Protein AF-A0AA42EE69-F1 (afdb_monomer_lite)

Foldseek 3Di:
DEDPVQLVVQVVWFWFAFPLGWIKGWDAFDPDPQQGTKMWTADPVRHTPDIAGHGPQQARDDPDHDRRRGHGTNVPGDDPDDPVVLVVFDWDADPVRDTDGDPDDDDPPDDDPDNDDDADDDPPDPDDDDDD

pLDDT: mean 83.66, std 16.16, range [31.45, 98.38]

Sequence (132 aa):
MINESNKEAILNGACGISRDGYKCRYIGKSGNSEFPYQFVYYKPNEVIRGIANLSEQFRYLKHSKDELDVIGLWENHVEPFNLENALQGSPVLLRNGNKAYVKFLMPKEYKGSSSIAGCVIDFDKKGHYAPF

InterPro domains:
  IPR059526 Haemophilus phage HP1 protein YO09 [PF26890] (79-111)

Structure (mmCIF, N/CA/C/O backbone):
data_AF-A0AA42EE69-F1
#
_entry.id   AF-A0AA42EE69-F1
#
loop_
_atom_site.group_PDB
_atom_site.id
_atom_site.type_symbol
_atom_site.label_atom_id
_atom_site.label_alt_id
_atom_site.label_comp_id
_atom_site.label_asym_id
_atom_site.label_entity_id
_atom_site.label_seq_id
_atom_site.pdbx_PDB_ins_code
_atom_site.Cartn_x
_atom_site.Cartn_y
_atom_site.Cartn_z
_atom_site.occupancy
_atom_site.B_iso_or_equiv
_atom_site.auth_seq_id
_atom_site.auth_comp_id
_atom_site.auth_asym_id
_atom_site.auth_atom_id
_atom_site.pdbx_PDB_model_num
ATOM 1 N N . MET A 1 1 ? -2.484 8.594 -6.436 1.00 70.50 1 MET A N 1
ATOM 2 C CA . MET A 1 1 ? -1.428 8.234 -7.406 1.00 70.50 1 MET A CA 1
ATOM 3 C C . MET A 1 1 ? -0.126 8.452 -6.667 1.00 70.50 1 MET A C 1
ATOM 5 O O . MET A 1 1 ? -0.054 9.455 -5.968 1.00 70.50 1 MET A O 1
ATOM 9 N N . ILE A 1 2 ? 0.816 7.511 -6.714 1.00 91.81 2 ILE A N 1
ATOM 10 C CA . ILE A 1 2 ? 2.122 7.695 -6.070 1.00 91.81 2 ILE A CA 1
ATOM 11 C C . ILE A 1 2 ? 2.865 8.862 -6.745 1.00 91.81 2 ILE A C 1
ATOM 13 O O . ILE A 1 2 ? 2.714 9.054 -7.951 1.00 91.81 2 ILE A O 1
ATOM 17 N N . ASN A 1 3 ? 3.593 9.674 -5.977 1.00 93.31 3 ASN A N 1
ATOM 18 C CA . ASN A 1 3 ? 4.380 10.786 -6.522 1.00 93.31 3 ASN A CA 1
ATOM 19 C C . ASN A 1 3 ? 5.765 10.301 -7.010 1.00 93.31 3 ASN A C 1
ATOM 21 O O . ASN A 1 3 ? 6.192 9.196 -6.674 1.00 93.31 3 ASN A O 1
ATOM 25 N N . GLU A 1 4 ? 6.470 11.120 -7.797 1.00 95.88 4 GLU A N 1
ATOM 26 C CA . GLU A 1 4 ? 7.774 10.744 -8.373 1.00 95.88 4 GLU A CA 1
ATOM 27 C C . GLU A 1 4 ? 8.859 10.508 -7.313 1.00 95.88 4 GLU A C 1
ATOM 29 O O . GLU A 1 4 ? 9.598 9.535 -7.419 1.00 95.88 4 GLU A O 1
ATOM 34 N N . SER A 1 5 ? 8.904 11.322 -6.253 1.00 95.50 5 SER A N 1
ATOM 35 C CA . SER A 1 5 ? 9.886 11.173 -5.166 1.00 95.50 5 SER A CA 1
ATOM 36 C C . SER A 1 5 ? 9.762 9.818 -4.457 1.00 95.50 5 SER A C 1
ATOM 38 O O . SER A 1 5 ? 10.758 9.134 -4.224 1.00 95.50 5 SER A O 1
ATOM 40 N N . ASN A 1 6 ? 8.533 9.367 -4.197 1.00 96.25 6 ASN A N 1
ATOM 41 C CA . ASN A 1 6 ? 8.274 8.054 -3.617 1.00 96.25 6 ASN A CA 1
ATOM 42 C C . ASN A 1 6 ? 8.684 6.930 -4.577 1.00 96.25 6 ASN A C 1
ATOM 44 O O . ASN A 1 6 ? 9.223 5.917 -4.133 1.00 96.25 6 ASN A O 1
ATOM 48 N N . LYS A 1 7 ? 8.437 7.083 -5.888 1.00 97.31 7 LYS A N 1
ATOM 49 C CA . LYS A 1 7 ? 8.879 6.088 -6.877 1.00 97.31 7 LYS A CA 1
ATOM 50 C C . LYS A 1 7 ? 10.400 5.986 -6.917 1.00 97.31 7 LYS A C 1
ATOM 52 O O . LYS A 1 7 ? 10.915 4.874 -6.901 1.00 97.31 7 LYS A O 1
ATOM 57 N N . GLU A 1 8 ? 11.106 7.113 -6.920 1.00 97.88 8 GLU A N 1
ATOM 58 C CA . GLU A 1 8 ? 12.570 7.149 -6.893 1.00 97.88 8 GLU A CA 1
ATOM 59 C C . GLU A 1 8 ? 13.125 6.450 -5.645 1.00 97.88 8 GLU A C 1
ATOM 61 O O . GLU A 1 8 ? 13.973 5.566 -5.759 1.00 97.88 8 GLU A O 1
ATOM 66 N N . ALA A 1 9 ? 12.584 6.753 -4.462 1.00 98.00 9 ALA A N 1
ATOM 67 C CA . ALA A 1 9 ? 12.975 6.081 -3.226 1.00 98.00 9 ALA A CA 1
ATOM 68 C C . ALA A 1 9 ? 12.768 4.555 -3.296 1.00 98.00 9 ALA A C 1
ATOM 70 O O . ALA A 1 9 ? 13.636 3.787 -2.877 1.00 98.00 9 ALA A O 1
ATOM 71 N N . ILE A 1 10 ? 11.646 4.098 -3.863 1.00 98.12 10 ILE A N 1
ATOM 72 C CA . ILE A 1 10 ? 11.342 2.668 -4.030 1.00 98.12 10 ILE A CA 1
ATOM 73 C C . ILE A 1 10 ? 12.302 1.998 -5.017 1.00 98.12 10 ILE A C 1
ATOM 75 O O . ILE A 1 10 ? 12.797 0.905 -4.735 1.00 98.12 10 ILE A O 1
ATOM 79 N N . LEU A 1 11 ? 12.602 2.644 -6.147 1.00 97.81 11 LEU A N 1
ATOM 80 C CA . LEU A 1 11 ? 13.586 2.139 -7.110 1.00 97.81 11 LEU A CA 1
ATOM 81 C C . LEU A 1 11 ? 14.996 2.066 -6.500 1.00 97.81 11 LEU A C 1
ATOM 83 O O . LEU A 1 11 ? 15.761 1.173 -6.855 1.00 97.81 11 LEU A O 1
ATOM 87 N N . ASN A 1 12 ? 15.293 2.931 -5.527 1.00 97.75 12 ASN A N 1
ATOM 88 C CA . ASN A 1 12 ? 16.523 2.926 -4.732 1.00 97.75 12 ASN A CA 1
ATOM 89 C C . ASN A 1 12 ? 16.471 1.988 -3.506 1.00 97.75 12 ASN A C 1
ATOM 91 O O . ASN A 1 12 ? 17.366 2.010 -2.662 1.00 97.75 12 ASN A O 1
ATOM 95 N N . GLY A 1 13 ? 15.448 1.133 -3.402 1.00 96.38 13 GLY A N 1
ATOM 96 C CA . GLY A 1 13 ? 15.389 0.037 -2.433 1.00 96.38 13 GLY A CA 1
ATOM 97 C C . GLY A 1 13 ? 14.492 0.268 -1.217 1.00 96.38 13 GLY A C 1
ATOM 98 O O . GLY A 1 13 ? 14.397 -0.638 -0.374 1.00 96.38 13 GLY A O 1
ATOM 99 N N . ALA A 1 14 ? 13.810 1.416 -1.119 1.00 97.81 14 ALA A N 1
ATOM 100 C CA . ALA A 1 14 ? 12.762 1.620 -0.121 1.00 97.81 14 ALA A CA 1
ATOM 101 C C . ALA A 1 14 ? 11.588 0.649 -0.345 1.00 97.81 14 ALA A C 1
ATOM 103 O O . ALA A 1 14 ? 11.312 0.202 -1.460 1.00 97.81 14 ALA A O 1
ATOM 104 N N . CYS A 1 15 ? 10.882 0.309 0.734 1.00 97.75 15 CYS A N 1
ATOM 105 C CA . CYS A 1 15 ? 9.666 -0.496 0.631 1.00 97.75 15 CYS A CA 1
ATOM 106 C C . CYS A 1 15 ? 8.483 0.393 0.231 1.00 97.75 15 CYS A C 1
ATOM 108 O O . CYS A 1 15 ? 8.320 1.496 0.753 1.00 97.75 15 CYS A O 1
ATOM 110 N N . GLY A 1 16 ? 7.642 -0.109 -0.668 1.00 96.88 16 GLY A N 1
ATOM 111 C CA . GLY A 1 16 ? 6.358 0.484 -1.021 1.00 96.88 16 GLY A CA 1
ATOM 112 C C . GLY A 1 16 ? 5.199 -0.166 -0.267 1.00 96.88 16 GLY A C 1
ATOM 113 O O . GLY A 1 16 ? 5.355 -1.213 0.366 1.00 96.88 16 GLY A O 1
ATOM 114 N N . ILE A 1 17 ? 4.026 0.452 -0.376 1.00 95.50 17 ILE A N 1
ATOM 115 C CA . ILE A 1 17 ? 2.750 -0.118 0.059 1.00 95.50 17 ILE A CA 1
ATOM 116 C C . ILE A 1 17 ? 1.790 -0.235 -1.126 1.00 95.50 17 ILE A C 1
ATOM 118 O O . ILE A 1 17 ? 1.622 0.711 -1.907 1.00 95.50 17 ILE A O 1
ATOM 122 N N . SER A 1 18 ? 1.163 -1.402 -1.259 1.00 94.56 18 SER A N 1
ATOM 123 C CA . SER A 1 18 ? 0.118 -1.641 -2.248 1.00 94.56 18 SER A CA 1
ATOM 124 C C . SER A 1 18 ? -1.204 -0.988 -1.840 1.00 94.56 18 SER A C 1
ATOM 126 O O . SER A 1 18 ? -1.410 -0.605 -0.687 1.00 94.56 18 SER A O 1
ATOM 128 N N . ARG A 1 19 ? -2.141 -0.873 -2.781 1.00 91.38 19 ARG A N 1
ATOM 129 C CA . ARG A 1 19 ? -3.484 -0.343 -2.517 1.00 91.38 19 ARG A CA 1
ATOM 130 C C . ARG A 1 19 ? -4.237 -1.127 -1.444 1.00 91.38 19 ARG A C 1
ATOM 132 O O . ARG A 1 19 ? -5.001 -0.522 -0.699 1.00 91.38 19 ARG A O 1
ATOM 139 N N . ASP A 1 20 ? -4.007 -2.432 -1.378 1.00 88.19 20 ASP A N 1
ATOM 140 C CA . ASP A 1 20 ? -4.603 -3.335 -0.388 1.00 88.19 20 ASP A CA 1
ATOM 141 C C . ASP A 1 20 ? -3.782 -3.442 0.913 1.00 88.19 20 ASP A C 1
ATOM 143 O O . ASP A 1 20 ? -4.036 -4.282 1.769 1.00 88.19 20 ASP A O 1
ATOM 147 N N . GLY A 1 21 ? -2.778 -2.574 1.081 1.00 89.31 21 GLY A N 1
ATOM 148 C CA . GLY A 1 21 ? -2.010 -2.466 2.319 1.00 89.31 21 GLY A CA 1
ATOM 149 C C . GLY A 1 21 ? -0.866 -3.471 2.455 1.00 89.31 21 GLY A C 1
ATOM 150 O O . GLY A 1 21 ? -0.287 -3.580 3.533 1.00 89.31 21 GLY A O 1
ATOM 151 N N . TYR A 1 22 ? -0.497 -4.192 1.393 1.00 92.31 22 TYR A N 1
ATOM 152 C CA . TYR A 1 22 ? 0.655 -5.091 1.443 1.00 92.31 22 TYR A CA 1
ATOM 153 C C . TYR A 1 22 ? 1.964 -4.329 1.274 1.00 92.31 22 TYR A C 1
ATOM 155 O O . TYR A 1 22 ? 2.108 -3.497 0.376 1.00 92.31 22 TYR A O 1
ATOM 163 N N . LYS A 1 23 ? 2.960 -4.679 2.088 1.00 95.81 23 LYS A N 1
ATOM 164 C CA . LYS A 1 23 ? 4.346 -4.261 1.874 1.00 95.81 23 LYS A CA 1
ATOM 165 C C . LYS A 1 23 ? 4.854 -4.855 0.566 1.00 95.81 23 LYS A C 1
ATOM 167 O O . LYS A 1 23 ? 4.634 -6.038 0.292 1.00 95.81 23 LYS A O 1
ATOM 172 N N . CYS A 1 24 ? 5.573 -4.066 -0.221 1.00 97.38 24 CYS A N 1
ATOM 173 C CA . CYS A 1 24 ? 6.203 -4.532 -1.450 1.00 97.38 24 CYS A CA 1
ATOM 174 C C . CYS A 1 24 ? 7.595 -3.931 -1.653 1.00 97.38 24 CYS A C 1
ATOM 176 O O . CYS A 1 24 ? 7.910 -2.865 -1.123 1.00 97.38 24 CYS A O 1
ATOM 178 N N . ARG A 1 25 ? 8.432 -4.595 -2.450 1.00 98.00 25 ARG A N 1
ATOM 179 C CA . ARG A 1 25 ? 9.778 -4.120 -2.786 1.00 98.00 25 ARG A CA 1
ATOM 180 C C . ARG A 1 25 ? 10.063 -4.284 -4.269 1.00 98.00 25 ARG A C 1
ATOM 182 O O . ARG A 1 25 ? 9.750 -5.326 -4.839 1.00 98.00 25 ARG A O 1
ATOM 189 N N . TYR A 1 26 ? 10.672 -3.266 -4.864 1.00 98.38 26 TYR A N 1
ATOM 190 C CA . TYR A 1 26 ? 11.221 -3.355 -6.210 1.00 98.38 26 TYR A CA 1
ATOM 191 C C . TYR A 1 26 ? 12.426 -4.303 -6.217 1.00 98.38 26 TYR A C 1
ATOM 193 O O . TYR A 1 26 ? 13.311 -4.178 -5.370 1.00 98.38 26 TYR A O 1
ATOM 201 N N . ILE A 1 27 ? 12.450 -5.254 -7.153 1.00 97.81 27 ILE A N 1
ATOM 202 C CA . ILE A 1 27 ? 13.512 -6.273 -7.244 1.00 97.81 27 ILE A CA 1
ATOM 203 C C . ILE A 1 27 ? 14.263 -6.265 -8.578 1.00 97.81 27 ILE A C 1
ATOM 205 O O . ILE A 1 27 ? 15.192 -7.046 -8.758 1.00 97.81 27 ILE A O 1
ATOM 209 N N . GLY A 1 28 ? 13.905 -5.369 -9.499 1.00 97.81 28 GLY A N 1
ATOM 210 C CA . GLY A 1 28 ? 14.604 -5.210 -10.770 1.00 97.81 28 GLY A CA 1
ATOM 211 C C . GLY A 1 28 ? 13.668 -5.004 -11.951 1.00 97.81 28 GLY A C 1
ATOM 212 O O . GLY A 1 28 ? 12.442 -5.006 -11.821 1.00 97.81 28 GLY A O 1
ATOM 213 N N . LYS A 1 29 ? 14.262 -4.816 -13.131 1.00 96.75 29 LYS A N 1
ATOM 214 C CA . LYS A 1 29 ? 13.492 -4.695 -14.365 1.00 96.75 29 LYS A CA 1
ATOM 215 C C . LYS A 1 29 ? 13.002 -6.062 -14.833 1.00 96.75 29 LYS A C 1
ATOM 217 O O . LYS A 1 29 ? 13.734 -7.046 -14.770 1.00 96.75 29 LYS A O 1
ATOM 222 N N . SER A 1 30 ? 11.780 -6.103 -15.339 1.00 92.12 30 SER A N 1
ATOM 223 C CA . SER A 1 30 ? 11.263 -7.234 -16.096 1.00 92.12 30 SER A CA 1
ATOM 224 C C . SER A 1 30 ? 11.683 -7.107 -17.571 1.00 92.12 30 SER A C 1
ATOM 226 O O . SER A 1 30 ? 12.053 -6.029 -18.040 1.00 92.12 30 SER A O 1
ATOM 228 N N . GLY A 1 31 ? 11.601 -8.203 -18.329 1.00 90.25 31 GLY A N 1
ATOM 229 C CA . GLY A 1 31 ? 11.737 -8.168 -19.792 1.00 90.25 31 GLY A CA 1
ATOM 230 C C . GLY A 1 31 ? 10.487 -7.656 -20.524 1.00 90.25 31 GLY A C 1
ATOM 231 O O . GLY A 1 31 ? 10.463 -7.650 -21.751 1.00 90.25 31 GLY A O 1
ATOM 232 N N . ASN A 1 32 ? 9.433 -7.268 -19.799 1.00 92.19 32 ASN A N 1
ATOM 233 C CA . ASN A 1 32 ? 8.179 -6.780 -20.364 1.00 92.19 32 ASN A CA 1
ATOM 234 C C . ASN A 1 32 ? 8.238 -5.252 -20.502 1.00 92.19 32 ASN A C 1
ATOM 236 O O . ASN A 1 32 ? 8.297 -4.541 -19.504 1.00 92.19 32 ASN A O 1
ATOM 240 N N . SER A 1 33 ? 8.180 -4.745 -21.733 1.00 91.75 33 SER A N 1
ATOM 241 C CA . SER A 1 33 ? 8.246 -3.305 -22.015 1.00 91.75 33 SER A CA 1
ATOM 242 C C . SER A 1 33 ? 7.067 -2.507 -21.452 1.00 91.75 33 SER A C 1
ATOM 244 O O . SER A 1 33 ? 7.223 -1.333 -21.137 1.00 91.75 33 SER A O 1
ATOM 246 N N . GLU A 1 34 ? 5.893 -3.119 -21.307 1.00 94.00 34 GLU A N 1
ATOM 247 C CA . GLU A 1 34 ? 4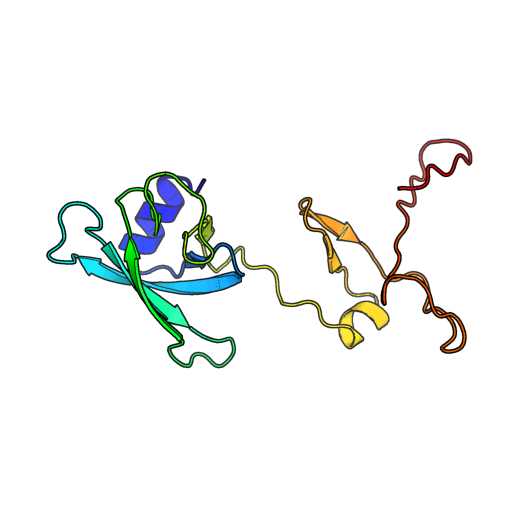.704 -2.447 -20.779 1.00 94.00 34 GLU A CA 1
ATOM 248 C C . GLU A 1 34 ? 4.666 -2.412 -19.249 1.00 94.00 34 GLU A C 1
ATOM 250 O O . GLU A 1 34 ? 4.135 -1.471 -18.655 1.00 94.00 34 GLU A O 1
ATOM 255 N N . PHE A 1 35 ? 5.238 -3.437 -18.620 1.00 96.69 35 PHE A N 1
ATOM 256 C CA . PHE A 1 35 ? 5.311 -3.597 -17.172 1.00 96.69 35 PHE A CA 1
ATOM 257 C C . PHE A 1 35 ? 6.769 -3.821 -16.754 1.00 96.69 35 PHE A C 1
ATOM 259 O O . PHE A 1 35 ? 7.135 -4.921 -16.324 1.00 96.69 35 PHE A O 1
ATOM 266 N N . PRO A 1 36 ? 7.637 -2.808 -16.924 1.00 97.44 36 PRO A N 1
ATOM 267 C CA . PRO A 1 36 ? 9.079 -2.987 -16.862 1.00 97.44 36 PRO A CA 1
ATOM 268 C C . PRO A 1 36 ? 9.616 -3.191 -15.451 1.00 97.44 36 PRO A C 1
ATOM 270 O O . PRO A 1 36 ? 10.792 -3.506 -15.328 1.00 97.44 36 PRO A O 1
ATOM 273 N N . TYR A 1 37 ? 8.827 -3.023 -14.388 1.00 97.94 37 TYR A N 1
ATOM 274 C CA . TYR A 1 37 ? 9.326 -3.123 -13.016 1.00 97.94 37 TYR A CA 1
ATOM 275 C C . TYR A 1 37 ? 8.750 -4.323 -12.285 1.00 97.94 37 TYR A C 1
ATOM 277 O O . TYR A 1 37 ? 7.539 -4.454 -12.158 1.00 97.94 37 TYR A O 1
ATOM 285 N N . GLN A 1 38 ? 9.616 -5.179 -11.757 1.00 98.12 38 GLN A N 1
ATOM 286 C CA . GLN A 1 38 ? 9.209 -6.336 -10.979 1.00 98.12 38 GLN A CA 1
ATOM 287 C C . GLN A 1 38 ? 9.204 -6.010 -9.484 1.00 98.12 38 GLN A C 1
ATOM 289 O O . GLN A 1 38 ? 10.150 -5.424 -8.948 1.00 98.12 38 GLN A O 1
ATOM 294 N N . PHE A 1 39 ? 8.132 -6.418 -8.812 1.00 98.31 39 PHE A N 1
ATOM 295 C CA . PHE A 1 39 ? 7.904 -6.215 -7.390 1.00 98.31 39 PHE A CA 1
ATOM 296 C C . PHE A 1 39 ? 7.596 -7.531 -6.693 1.00 98.31 39 PHE A C 1
ATOM 298 O O . PHE A 1 39 ? 6.818 -8.337 -7.200 1.00 98.31 39 PHE A O 1
ATOM 305 N N . VAL A 1 40 ? 8.150 -7.713 -5.498 1.00 98.12 40 VAL A N 1
ATOM 306 C CA . VAL A 1 40 ? 7.742 -8.761 -4.556 1.00 98.12 40 VAL A CA 1
ATOM 307 C C . VAL A 1 40 ? 6.817 -8.162 -3.500 1.00 98.12 40 VAL A C 1
ATOM 309 O O . VAL A 1 40 ? 7.058 -7.052 -3.026 1.00 98.12 40 VAL A O 1
ATOM 312 N N . TYR A 1 41 ? 5.766 -8.889 -3.134 1.00 97.75 41 TYR A N 1
ATOM 313 C CA . TYR A 1 41 ? 4.782 -8.499 -2.123 1.00 97.75 41 TYR A CA 1
ATOM 314 C C . TYR A 1 41 ? 4.876 -9.435 -0.928 1.00 97.75 41 TYR A C 1
ATOM 316 O O . TYR A 1 41 ? 5.092 -10.636 -1.100 1.00 97.75 41 TYR A O 1
ATOM 324 N N . TYR A 1 42 ? 4.659 -8.903 0.269 1.00 95.88 42 TYR A N 1
ATOM 325 C CA . TYR A 1 42 ? 4.789 -9.630 1.527 1.00 95.88 42 TYR A CA 1
ATOM 326 C C . TYR A 1 42 ? 3.461 -9.677 2.285 1.00 95.88 42 TYR A C 1
ATOM 328 O O . TYR A 1 42 ? 2.663 -8.740 2.250 1.00 95.88 42 TYR A O 1
ATOM 336 N N . LYS A 1 43 ? 3.235 -10.782 2.994 1.00 89.38 43 LYS A N 1
ATOM 337 C CA . LYS A 1 43 ? 2.228 -10.899 4.054 1.00 89.38 43 LYS A CA 1
ATOM 338 C C . LYS A 1 43 ? 2.735 -10.205 5.333 1.00 89.38 43 LYS A C 1
ATOM 340 O O . LYS A 1 43 ? 3.938 -9.969 5.441 1.00 89.38 43 LYS A O 1
ATOM 345 N N . PRO A 1 44 ? 1.867 -9.939 6.331 1.00 83.88 44 PRO A N 1
ATOM 346 C CA . PRO A 1 44 ? 2.276 -9.294 7.586 1.00 83.88 44 PRO A CA 1
ATOM 347 C C . PRO A 1 44 ? 3.413 -9.997 8.344 1.00 83.88 44 PRO A C 1
ATOM 349 O O . PRO A 1 44 ? 4.158 -9.357 9.069 1.00 83.88 44 PRO A O 1
ATOM 352 N N . ASN A 1 45 ? 3.584 -11.308 8.159 1.00 86.38 45 ASN A N 1
ATOM 353 C CA . ASN A 1 45 ? 4.674 -12.089 8.751 1.00 86.38 45 ASN A CA 1
ATOM 354 C C . ASN A 1 45 ? 5.948 -12.130 7.881 1.00 86.38 45 ASN A C 1
ATOM 356 O O . ASN A 1 45 ? 6.730 -13.069 7.999 1.00 86.38 45 ASN A O 1
ATOM 360 N N . GLU A 1 46 ? 6.121 -11.167 6.968 1.00 87.31 46 GLU A N 1
ATOM 361 C CA . GLU A 1 46 ? 7.244 -11.047 6.019 1.00 87.31 46 GLU A CA 1
ATOM 362 C C . GLU A 1 46 ? 7.405 -12.245 5.054 1.00 87.31 46 GLU A C 1
ATOM 364 O O . GLU A 1 46 ? 8.385 -12.340 4.315 1.00 87.31 46 GLU A O 1
ATOM 369 N N . VAL A 1 47 ? 6.421 -13.149 4.985 1.00 92.94 47 VAL A N 1
ATOM 370 C CA . VAL A 1 47 ? 6.392 -14.226 3.983 1.00 92.94 47 VAL A CA 1
ATOM 371 C C . VAL A 1 47 ? 5.984 -13.657 2.628 1.00 92.94 47 VAL A C 1
ATOM 373 O O . VAL A 1 47 ? 5.040 -12.872 2.533 1.00 92.94 47 VAL A O 1
ATOM 376 N N . ILE A 1 48 ? 6.651 -14.093 1.559 1.00 96.19 48 ILE A N 1
ATOM 377 C CA . ILE A 1 48 ? 6.323 -13.684 0.189 1.00 96.19 48 ILE A CA 1
ATOM 378 C C . ILE A 1 48 ? 4.880 -14.097 -0.149 1.00 96.19 48 ILE A C 1
ATOM 380 O O . ILE A 1 48 ? 4.517 -15.272 -0.106 1.00 96.19 48 ILE A O 1
ATOM 384 N N . ARG A 1 49 ? 4.053 -13.107 -0.497 1.00 94.19 49 ARG A N 1
ATOM 385 C CA . ARG A 1 49 ? 2.701 -13.274 -1.050 1.00 94.19 49 ARG A CA 1
ATOM 386 C C . ARG A 1 49 ? 2.763 -13.635 -2.531 1.00 94.19 49 ARG A C 1
ATOM 388 O O . ARG A 1 49 ? 2.005 -14.489 -2.974 1.00 94.19 49 ARG A O 1
ATOM 395 N N . GLY A 1 50 ? 3.636 -12.971 -3.284 1.00 96.19 50 GLY A N 1
ATOM 396 C CA . GLY A 1 50 ? 3.760 -13.151 -4.727 1.00 96.19 50 GLY A CA 1
ATOM 397 C C . GLY A 1 50 ? 4.660 -12.104 -5.374 1.00 96.19 50 GLY A C 1
ATOM 398 O O . GLY A 1 50 ? 5.204 -11.231 -4.695 1.00 96.19 50 GLY A O 1
ATOM 399 N N . ILE A 1 51 ? 4.802 -12.205 -6.694 1.00 96.69 51 ILE A N 1
ATOM 400 C CA . ILE A 1 51 ? 5.599 -11.302 -7.529 1.00 96.69 51 ILE A CA 1
ATOM 401 C C . ILE A 1 51 ? 4.700 -10.768 -8.646 1.00 96.69 51 ILE A C 1
ATOM 403 O O . ILE A 1 51 ? 3.919 -11.530 -9.213 1.00 96.69 51 ILE A O 1
ATOM 407 N N . ALA A 1 52 ? 4.815 -9.482 -8.971 1.00 96.81 52 ALA A N 1
ATOM 408 C CA . ALA A 1 52 ? 4.092 -8.867 -10.079 1.00 96.8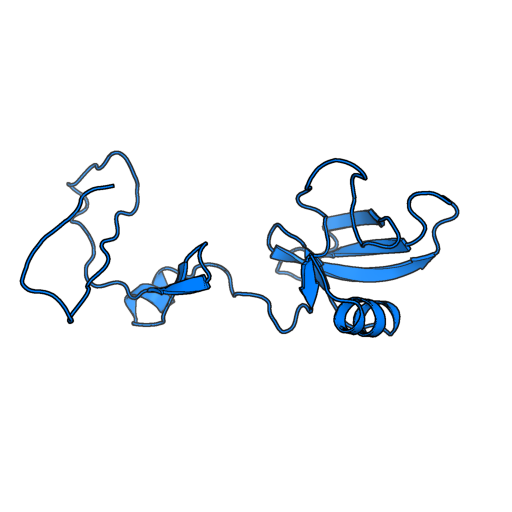1 52 ALA A CA 1
ATOM 409 C C . ALA A 1 52 ? 4.979 -7.900 -10.865 1.00 96.81 52 ALA A C 1
ATOM 411 O O . ALA A 1 52 ? 5.899 -7.292 -10.319 1.00 96.81 52 ALA A O 1
ATOM 412 N N . ASN A 1 53 ? 4.675 -7.754 -12.152 1.00 97.88 53 ASN A N 1
ATOM 413 C CA . ASN A 1 53 ? 5.276 -6.743 -13.009 1.00 97.88 53 ASN A CA 1
ATOM 414 C C . ASN A 1 53 ? 4.341 -5.530 -13.060 1.00 97.88 53 ASN A C 1
ATOM 416 O O . ASN A 1 53 ? 3.144 -5.688 -13.289 1.00 97.88 53 ASN A O 1
ATOM 420 N N . LEU A 1 54 ? 4.884 -4.334 -12.863 1.00 97.25 54 LEU A N 1
ATOM 421 C CA . LE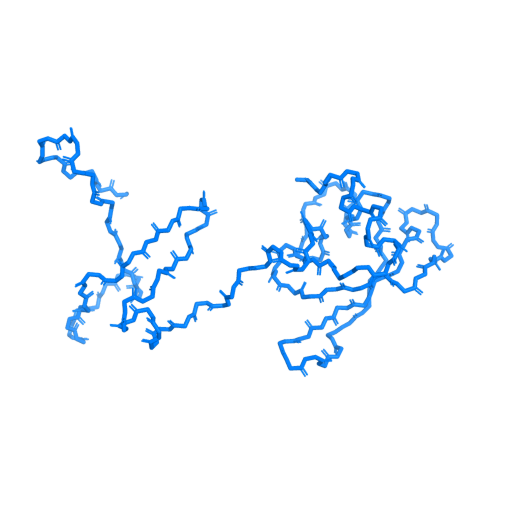U A 1 54 ? 4.154 -3.074 -12.838 1.00 97.25 54 LEU A CA 1
ATOM 422 C C . LEU A 1 54 ? 4.655 -2.127 -13.925 1.00 97.25 54 LEU A C 1
ATOM 424 O O . LEU A 1 54 ? 5.819 -2.176 -14.333 1.00 97.25 54 LEU A O 1
ATOM 428 N N . SER A 1 55 ? 3.767 -1.237 -14.362 1.00 96.62 55 SER A N 1
ATOM 429 C CA . SER A 1 55 ? 4.098 -0.159 -15.290 1.00 96.62 55 SER A CA 1
ATOM 430 C C . SER A 1 55 ? 5.050 0.860 -14.652 1.00 96.62 55 SER A C 1
ATOM 432 O O . SER A 1 55 ? 5.285 0.856 -13.441 1.00 96.62 55 SER A O 1
ATOM 434 N N . GLU A 1 56 ? 5.535 1.820 -15.440 1.00 95.25 56 GLU A N 1
ATOM 435 C CA . GLU A 1 56 ? 6.359 2.930 -14.936 1.00 95.25 56 GLU A CA 1
ATOM 436 C C . GLU A 1 56 ? 5.645 3.835 -13.913 1.00 95.25 56 GLU A C 1
ATOM 438 O O . GLU A 1 56 ? 6.262 4.591 -13.159 1.00 95.25 56 GLU A O 1
ATOM 443 N N . GLN A 1 57 ? 4.318 3.747 -13.869 1.00 95.25 57 GLN A N 1
ATOM 444 C CA . GLN A 1 57 ? 3.451 4.439 -12.917 1.00 95.25 57 GLN A CA 1
ATOM 445 C C . GLN A 1 57 ? 3.101 3.550 -11.711 1.00 95.25 57 GLN A C 1
ATOM 447 O O . GLN A 1 57 ? 2.188 3.882 -10.954 1.00 95.25 57 GLN A O 1
ATOM 452 N N . PHE A 1 58 ? 3.802 2.422 -11.559 1.00 96.56 58 PHE A N 1
ATOM 453 C CA . PHE A 1 58 ? 3.605 1.387 -10.544 1.00 96.56 58 PHE A CA 1
ATOM 454 C C . PHE A 1 58 ? 2.169 0.850 -10.485 1.00 96.56 58 PHE A C 1
ATOM 456 O O . PHE A 1 58 ? 1.604 0.636 -9.408 1.00 96.56 58 PHE A O 1
ATOM 463 N N . ARG A 1 59 ? 1.570 0.633 -11.661 1.00 96.06 59 ARG A N 1
ATOM 464 C CA . ARG A 1 59 ? 0.251 0.009 -11.791 1.00 96.06 59 ARG A CA 1
ATOM 465 C C . ARG A 1 59 ? 0.354 -1.411 -12.303 1.00 96.06 59 ARG A C 1
ATOM 467 O O . ARG A 1 59 ? 1.141 -1.676 -13.212 1.00 96.06 59 ARG A O 1
ATOM 474 N N . TYR A 1 60 ? -0.482 -2.288 -11.760 1.00 95.62 60 TYR A N 1
ATOM 475 C CA . TYR A 1 60 ? -0.596 -3.664 -12.246 1.00 95.62 60 TYR A CA 1
ATOM 476 C C . TYR A 1 60 ? -1.453 -3.749 -13.514 1.00 95.62 60 TYR A C 1
ATOM 478 O O . TYR A 1 60 ? -1.163 -4.527 -14.416 1.00 95.62 60 TYR A O 1
ATOM 486 N N . LEU A 1 61 ? -2.466 -2.883 -13.629 1.00 93.19 61 LEU A N 1
ATOM 487 C CA . LEU A 1 61 ? -3.309 -2.745 -14.817 1.00 93.19 61 LEU A CA 1
ATOM 488 C C . LEU A 1 61 ? -3.205 -1.316 -15.368 1.00 93.19 61 LEU A C 1
ATOM 490 O O . LEU A 1 61 ? -3.247 -0.338 -14.623 1.00 93.19 61 LEU A O 1
ATOM 494 N N . LYS A 1 62 ? -3.095 -1.162 -16.695 1.00 86.25 62 LYS A N 1
ATOM 495 C CA . LYS A 1 62 ? -2.938 0.165 -17.329 1.00 86.25 62 LYS A CA 1
ATOM 496 C C . LYS A 1 62 ? -4.153 1.074 -17.125 1.00 86.25 62 LYS A C 1
ATOM 498 O O . LYS A 1 62 ? -4.004 2.270 -16.871 1.00 86.25 62 LYS A O 1
ATOM 503 N N . HIS A 1 63 ? -5.354 0.512 -17.245 1.00 87.50 63 HIS A N 1
ATOM 504 C CA . HIS A 1 63 ? -6.592 1.287 -17.390 1.00 87.50 63 HIS A CA 1
ATOM 505 C C . HIS A 1 63 ? -7.549 1.176 -16.200 1.00 87.50 63 HIS A C 1
ATOM 507 O O . HIS A 1 63 ? -8.592 1.824 -16.191 1.00 87.50 63 HIS A O 1
ATOM 513 N N . SER A 1 64 ? -7.191 0.412 -15.171 1.00 89.94 64 SER A N 1
ATOM 514 C CA . SER A 1 64 ? -7.988 0.252 -13.957 1.00 89.94 64 SER A CA 1
ATOM 515 C C . SER A 1 64 ? -7.099 0.296 -12.722 1.00 89.94 64 SER A C 1
ATOM 517 O O . SER A 1 64 ? -5.885 0.124 -12.798 1.00 89.94 64 SER A O 1
ATOM 519 N N . LYS A 1 65 ? -7.715 0.588 -11.577 1.00 90.88 65 LYS A N 1
ATOM 520 C CA . LYS A 1 65 ? -7.055 0.445 -10.279 1.00 90.88 65 LYS A CA 1
ATOM 521 C C . LYS A 1 65 ? -7.038 -1.030 -9.907 1.00 90.88 65 LYS A C 1
ATOM 523 O O . LYS A 1 65 ? -8.031 -1.715 -10.146 1.00 90.88 65 LYS A O 1
ATOM 528 N N . ASP A 1 66 ? -5.963 -1.457 -9.269 1.00 94.88 66 ASP A N 1
ATOM 529 C CA . ASP A 1 66 ? -5.791 -2.827 -8.799 1.00 94.88 66 ASP A CA 1
ATOM 530 C C . ASP A 1 66 ? -5.281 -2.857 -7.348 1.00 94.88 66 ASP A C 1
ATOM 532 O O . ASP A 1 66 ? -4.724 -1.866 -6.855 1.00 94.88 66 ASP A O 1
ATOM 536 N N . GLU A 1 67 ? -5.492 -3.978 -6.655 1.00 92.88 67 GLU A N 1
ATOM 537 C CA . GLU A 1 67 ? -5.009 -4.237 -5.290 1.00 92.88 67 GLU A CA 1
ATOM 538 C C . GLU A 1 67 ? -3.471 -4.208 -5.190 1.00 92.88 67 GLU A C 1
ATOM 540 O O . GLU A 1 67 ? -2.913 -3.835 -4.148 1.00 92.88 67 GLU A O 1
ATOM 545 N N . LEU A 1 68 ? -2.788 -4.544 -6.290 1.00 95.00 68 LEU A N 1
ATOM 546 C CA . LEU A 1 68 ? -1.333 -4.588 -6.392 1.00 95.00 68 LEU A CA 1
ATOM 547 C C . LEU A 1 68 ? -0.694 -3.238 -6.737 1.00 95.00 68 LEU A C 1
ATOM 549 O O . LEU A 1 68 ? 0.525 -3.117 -6.615 1.00 95.00 68 LEU A O 1
ATOM 553 N N . ASP A 1 69 ? -1.468 -2.220 -7.129 1.00 96.69 69 ASP A N 1
ATOM 554 C CA . ASP A 1 69 ? -0.922 -0.887 -7.409 1.00 96.69 69 ASP A CA 1
ATOM 555 C C . ASP A 1 69 ? -0.106 -0.378 -6.216 1.00 96.69 69 ASP A C 1
ATOM 557 O O . ASP A 1 69 ? -0.615 -0.359 -5.093 1.00 96.69 69 ASP A O 1
ATOM 561 N N . VAL A 1 70 ? 1.113 0.112 -6.445 1.00 96.56 70 VAL A N 1
ATOM 562 C CA . VAL A 1 70 ? 1.915 0.721 -5.374 1.00 96.56 70 VAL A CA 1
ATOM 563 C C . VAL A 1 70 ? 1.509 2.181 -5.237 1.00 96.56 70 VAL A C 1
ATOM 565 O O . VAL A 1 70 ? 1.624 2.976 -6.173 1.00 96.56 70 VAL A O 1
ATOM 568 N N . ILE A 1 71 ? 0.988 2.541 -4.067 1.00 94.81 71 ILE A N 1
ATOM 569 C CA . ILE A 1 71 ? 0.355 3.845 -3.841 1.00 94.81 71 ILE A CA 1
ATOM 570 C C . ILE A 1 71 ? 1.182 4.784 -2.961 1.00 94.81 71 ILE A C 1
ATOM 572 O O . ILE A 1 71 ? 0.862 5.971 -2.897 1.00 94.81 71 ILE A O 1
ATOM 576 N N . GLY A 1 72 ? 2.251 4.291 -2.333 1.00 94.94 72 GLY A N 1
ATOM 577 C CA . GLY A 1 72 ? 3.130 5.088 -1.483 1.00 94.94 72 GLY A CA 1
ATOM 578 C C . GLY A 1 72 ? 4.299 4.291 -0.913 1.00 94.94 72 GLY A C 1
ATOM 579 O O . GLY A 1 72 ? 4.534 3.148 -1.305 1.00 94.94 72 GLY A O 1
ATOM 580 N N . LEU A 1 73 ? 5.013 4.912 0.025 1.00 96.25 73 LEU A N 1
ATOM 581 C CA . LEU A 1 73 ? 6.070 4.275 0.809 1.00 96.25 73 LEU A CA 1
ATOM 582 C C . LEU A 1 73 ? 5.478 3.473 1.967 1.00 96.25 73 LEU A C 1
ATOM 584 O O . LEU A 1 73 ? 4.484 3.886 2.564 1.00 96.25 73 LEU A O 1
ATOM 588 N N . TRP A 1 74 ? 6.124 2.359 2.310 1.00 94.31 74 TRP A N 1
ATOM 589 C CA . TRP A 1 74 ? 5.734 1.529 3.448 1.00 94.31 74 TRP A CA 1
ATOM 590 C C . TRP A 1 74 ? 5.794 2.296 4.767 1.00 94.31 74 TRP A C 1
ATOM 592 O O . TRP A 1 74 ? 4.961 2.068 5.619 1.00 94.31 74 TRP A O 1
ATOM 602 N N . GLU A 1 75 ? 6.695 3.258 4.954 1.00 88.81 75 GLU A N 1
ATOM 603 C CA . GLU A 1 75 ? 6.723 4.084 6.178 1.00 88.81 75 GLU A CA 1
ATOM 604 C C . GLU A 1 75 ? 5.407 4.840 6.448 1.00 88.81 75 GLU A C 1
ATOM 606 O O . GLU A 1 75 ? 5.099 5.148 7.593 1.00 88.81 75 GLU A O 1
ATOM 611 N N . ASN A 1 76 ? 4.605 5.076 5.403 1.00 81.44 76 ASN A N 1
ATOM 612 C CA . ASN A 1 76 ? 3.293 5.714 5.492 1.00 81.44 76 ASN A CA 1
ATOM 613 C C . ASN A 1 76 ? 2.149 4.694 5.619 1.00 81.44 76 ASN A C 1
ATOM 615 O O . ASN A 1 76 ? 0.981 5.056 5.451 1.00 81.44 76 ASN A O 1
ATOM 619 N N . HIS A 1 77 ? 2.465 3.414 5.842 1.00 80.31 77 HIS A N 1
ATOM 620 C CA . HIS A 1 77 ? 1.455 2.391 6.059 1.00 80.31 77 HIS A CA 1
ATOM 621 C C . HIS A 1 77 ? 0.670 2.663 7.333 1.00 80.31 77 HIS A C 1
ATOM 623 O O . HIS A 1 77 ? 1.154 3.222 8.315 1.00 80.31 77 HIS A O 1
ATOM 629 N N . VAL A 1 78 ? -0.585 2.250 7.281 1.00 72.25 78 VAL A N 1
ATOM 630 C CA . VAL A 1 78 ? -1.489 2.306 8.412 1.00 72.25 78 VAL A CA 1
ATOM 631 C C . VAL A 1 78 ? -1.521 0.903 8.971 1.00 72.25 78 VAL A C 1
ATOM 633 O O . VAL A 1 78 ? -1.808 -0.042 8.235 1.00 72.25 78 VAL A O 1
ATOM 636 N N . GLU A 1 79 ? -1.216 0.774 10.255 1.00 71.88 79 GLU A N 1
ATOM 637 C CA . GLU A 1 79 ? -1.326 -0.509 10.934 1.00 71.88 79 GLU A CA 1
ATOM 638 C C . GLU A 1 79 ? -2.749 -1.072 10.777 1.00 71.88 79 GLU A C 1
ATOM 640 O O . GLU A 1 79 ? -3.726 -0.307 10.813 1.00 71.88 79 GLU A O 1
ATOM 645 N N . PRO A 1 80 ? -2.903 -2.397 10.597 1.00 71.88 80 PRO A N 1
ATOM 646 C CA . PRO A 1 80 ? -4.211 -3.028 10.558 1.00 71.88 80 PRO A CA 1
ATOM 647 C C . PRO A 1 80 ? -5.052 -2.643 11.776 1.00 71.88 80 PRO A C 1
ATOM 649 O O . PRO A 1 80 ? -4.537 -2.441 12.878 1.00 71.88 80 PRO A O 1
ATOM 652 N N . PHE A 1 81 ? -6.373 -2.589 11.594 1.00 78.56 81 PHE A N 1
ATOM 653 C CA . PHE A 1 81 ? -7.279 -2.345 12.710 1.00 78.56 81 PHE A CA 1
ATOM 654 C C . PHE A 1 81 ? -7.068 -3.397 13.807 1.00 78.56 81 PHE A C 1
ATOM 656 O O . PHE A 1 81 ? -7.297 -4.589 13.599 1.00 78.56 81 PHE A O 1
ATOM 663 N N . ASN A 1 82 ? -6.668 -2.932 14.988 1.00 84.44 82 ASN A N 1
ATOM 664 C CA . ASN A 1 82 ? -6.561 -3.741 16.189 1.00 84.44 82 ASN A CA 1
ATOM 665 C C . ASN A 1 82 ? -7.690 -3.338 17.145 1.00 84.44 82 ASN A C 1
ATOM 667 O O . ASN A 1 82 ? -7.674 -2.243 17.711 1.00 84.44 82 ASN A O 1
ATOM 671 N N . LEU A 1 83 ? -8.674 -4.229 17.308 1.00 82.44 83 LEU A N 1
ATOM 672 C CA . LEU A 1 83 ? -9.829 -3.995 18.175 1.00 82.44 83 LEU A CA 1
ATOM 673 C C . LEU A 1 83 ? -9.410 -3.766 19.629 1.00 82.44 83 LEU A C 1
ATOM 675 O O . LEU A 1 83 ? -9.935 -2.865 20.270 1.00 82.44 83 LEU A O 1
ATOM 679 N N . GLU A 1 84 ? -8.473 -4.558 20.144 1.00 88.00 84 GLU A N 1
ATOM 680 C CA . GLU A 1 84 ? -8.016 -4.459 21.529 1.00 88.00 84 GLU A CA 1
ATOM 681 C C . GLU A 1 84 ? -7.376 -3.093 21.799 1.00 88.00 84 GLU A C 1
ATOM 683 O O . GLU A 1 84 ? -7.809 -2.378 22.703 1.00 88.00 84 GLU A O 1
ATOM 688 N N . ASN A 1 85 ? -6.449 -2.664 20.940 1.00 86.69 85 ASN A N 1
ATOM 689 C CA . ASN A 1 85 ? -5.823 -1.345 21.037 1.00 86.69 85 ASN A CA 1
ATOM 690 C C . ASN A 1 85 ? -6.855 -0.217 20.901 1.00 86.69 85 ASN A C 1
ATOM 692 O O . ASN A 1 85 ? -6.782 0.783 21.619 1.00 86.69 85 ASN A O 1
ATOM 696 N N . ALA A 1 86 ? -7.821 -0.363 19.986 1.00 88.50 86 ALA A N 1
ATOM 697 C CA . ALA A 1 86 ? -8.879 0.621 19.779 1.00 88.50 86 ALA A CA 1
ATOM 698 C C . ALA A 1 86 ? -9.779 0.763 21.018 1.00 88.50 86 ALA A C 1
ATOM 700 O O . ALA A 1 86 ? -10.141 1.878 21.394 1.00 88.50 86 ALA A O 1
ATOM 701 N N . LEU A 1 87 ? -10.096 -0.349 21.690 1.00 88.00 87 LEU A N 1
ATOM 702 C CA . LEU A 1 87 ? -10.855 -0.360 22.945 1.00 88.00 87 LEU A CA 1
ATOM 703 C C . LEU A 1 87 ? -10.066 0.199 24.131 1.00 88.00 87 LEU A C 1
ATOM 705 O O . LEU A 1 87 ? -10.667 0.732 25.059 1.00 88.00 87 LEU A O 1
ATOM 709 N N . GLN A 1 88 ? -8.736 0.138 24.078 1.00 91.19 88 GLN A N 1
ATOM 710 C CA . GLN A 1 88 ? -7.840 0.790 25.036 1.00 91.19 88 GLN A CA 1
ATOM 711 C C . GLN A 1 88 ? -7.625 2.290 24.741 1.00 91.19 88 GLN A C 1
ATOM 713 O O . GLN A 1 88 ? -6.871 2.952 25.450 1.00 91.19 88 GLN A O 1
ATOM 718 N N . GLY A 1 89 ? -8.293 2.847 23.722 1.00 85.81 89 GLY A N 1
ATOM 719 C CA . GLY A 1 89 ? -8.265 4.278 23.400 1.00 85.81 89 GLY A CA 1
ATOM 720 C C . GLY A 1 89 ? -7.297 4.677 22.283 1.00 85.81 89 GLY A C 1
ATOM 721 O O . GLY A 1 89 ? -7.142 5.870 22.013 1.00 85.81 89 GLY A O 1
ATOM 722 N N . SE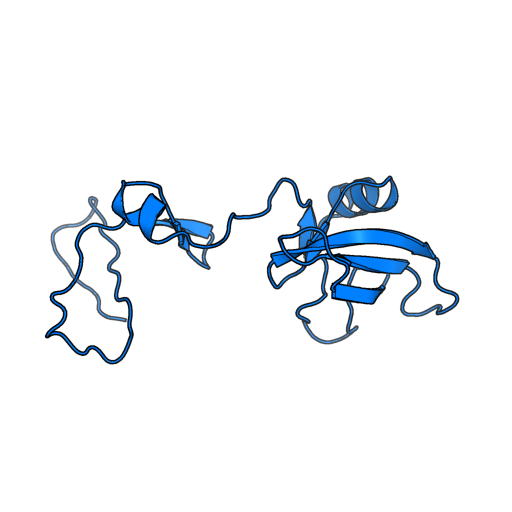R A 1 90 ? -6.668 3.716 21.597 1.00 87.25 90 SER A N 1
ATOM 723 C CA . SER A 1 90 ? -5.863 4.021 20.407 1.00 87.25 90 SER A CA 1
ATOM 724 C C . SER A 1 90 ? -6.756 4.522 19.260 1.00 87.25 90 SER A C 1
ATOM 726 O O . SER A 1 90 ? -7.835 3.963 19.037 1.00 87.25 90 SER A O 1
ATOM 728 N N . PRO A 1 91 ? -6.338 5.552 18.499 1.00 85.94 91 PRO A N 1
ATOM 729 C CA . PRO A 1 91 ? -7.095 6.020 17.346 1.00 85.94 91 PRO A CA 1
ATOM 730 C C . PRO A 1 91 ? -7.103 4.972 16.229 1.00 85.94 91 PRO A C 1
ATOM 732 O O . PRO A 1 91 ? -6.103 4.303 15.976 1.00 85.94 91 PRO A O 1
ATOM 735 N N . VAL A 1 92 ? -8.214 4.898 15.503 1.00 84.44 92 VAL A N 1
ATOM 736 C CA . VAL A 1 92 ? -8.352 4.113 14.272 1.00 84.44 92 VAL A CA 1
ATOM 737 C C . VAL A 1 92 ? -8.382 5.052 13.074 1.00 84.44 92 VAL A C 1
ATOM 739 O O . VAL A 1 92 ? -8.937 6.149 13.160 1.00 84.44 92 VAL A O 1
ATOM 742 N N . LEU A 1 93 ? -7.796 4.646 11.950 1.00 76.06 93 LEU A N 1
ATOM 743 C CA . LEU A 1 93 ? -7.850 5.438 10.724 1.00 76.06 93 LEU A CA 1
ATOM 744 C C . LEU A 1 93 ? -9.058 5.034 9.876 1.00 76.06 93 LEU A C 1
ATOM 746 O O . LEU A 1 93 ? -9.272 3.860 9.576 1.00 76.06 93 LEU A O 1
ATOM 750 N N . LEU A 1 94 ? -9.843 6.021 9.465 1.00 74.56 94 LEU A N 1
ATOM 751 C CA . LEU A 1 94 ? -10.960 5.851 8.549 1.00 74.56 94 LEU A CA 1
ATOM 752 C C . LEU A 1 94 ? -10.479 5.878 7.091 1.00 74.56 94 LEU A C 1
ATOM 754 O O . LEU A 1 94 ? -9.434 6.439 6.767 1.00 74.56 94 LEU A O 1
ATOM 758 N N . ARG A 1 95 ? -11.294 5.343 6.171 1.00 63.34 95 ARG A N 1
ATOM 759 C CA . ARG A 1 95 ? -10.993 5.325 4.722 1.00 63.34 95 ARG A CA 1
ATOM 760 C C . ARG A 1 95 ? -10.763 6.714 4.114 1.00 63.34 95 ARG A C 1
ATOM 762 O O . ARG A 1 95 ? -10.125 6.819 3.074 1.00 63.34 95 ARG A O 1
ATOM 769 N N . ASN A 1 96 ? -11.301 7.763 4.734 1.00 67.00 96 ASN A N 1
ATOM 770 C CA . ASN A 1 96 ? -11.112 9.153 4.313 1.00 67.00 96 ASN A CA 1
ATOM 771 C C . ASN A 1 96 ? -9.835 9.801 4.888 1.00 67.00 96 ASN A C 1
ATOM 773 O O . ASN A 1 96 ? -9.615 10.985 4.662 1.00 67.00 96 ASN A O 1
ATOM 777 N N . GLY A 1 97 ? -9.012 9.051 5.629 1.00 67.31 97 GLY A N 1
ATOM 778 C CA . GLY A 1 97 ? -7.783 9.538 6.260 1.00 67.31 97 GLY A CA 1
ATOM 779 C C . GLY A 1 97 ? -7.987 10.197 7.627 1.00 67.31 97 GLY A C 1
ATOM 780 O O . GLY A 1 97 ? -7.005 10.561 8.271 1.00 67.31 97 GLY A O 1
ATOM 781 N N . ASN A 1 98 ? -9.227 10.331 8.108 1.00 74.56 98 ASN A N 1
ATOM 782 C CA . ASN A 1 98 ? -9.488 10.893 9.432 1.00 74.56 98 ASN A CA 1
ATOM 783 C C . ASN A 1 98 ? -9.237 9.860 10.532 1.00 74.56 98 ASN A C 1
ATOM 785 O O . ASN A 1 98 ? -9.429 8.659 10.340 1.00 74.56 98 ASN A O 1
ATOM 789 N N . LYS A 1 99 ? -8.868 10.344 11.719 1.00 82.19 99 LYS A N 1
ATOM 790 C CA . LYS A 1 99 ? -8.802 9.522 12.931 1.00 82.19 99 LYS A CA 1
ATOM 791 C C . LYS A 1 99 ? -10.182 9.437 13.581 1.00 82.19 99 LYS A C 1
ATOM 793 O O . LYS A 1 99 ? -10.905 10.429 13.635 1.00 82.19 99 LYS A O 1
ATOM 798 N N . ALA A 1 100 ? -10.519 8.268 14.104 1.00 83.75 100 ALA A N 1
ATOM 799 C CA . ALA A 1 100 ? -11.687 8.039 14.942 1.00 83.75 100 ALA A CA 1
ATOM 800 C C . ALA A 1 100 ? -11.280 7.322 16.234 1.00 83.75 100 ALA A C 1
ATOM 802 O O . ALA A 1 100 ? -10.225 6.697 16.303 1.00 83.75 100 ALA A O 1
ATOM 803 N N . TYR A 1 101 ? -12.131 7.406 17.253 1.00 86.75 101 TYR A N 1
ATOM 804 C CA . TYR A 1 101 ? -11.942 6.744 18.543 1.00 86.75 101 TYR A CA 1
ATOM 805 C C . TYR A 1 101 ? -13.185 5.924 18.876 1.00 86.75 101 TYR A C 1
ATOM 807 O O . TYR A 1 101 ? -14.306 6.327 18.548 1.00 86.75 101 TYR A O 1
ATOM 815 N N . VAL A 1 102 ? -13.002 4.781 19.537 1.00 85.50 102 VAL A N 1
ATOM 816 C CA . VAL A 1 102 ? -14.132 3.977 20.009 1.00 85.50 102 VAL A CA 1
ATOM 817 C C . VAL A 1 102 ? -14.724 4.643 21.247 1.00 85.50 102 VAL A C 1
ATOM 819 O O . VAL A 1 102 ? -14.059 4.770 22.268 1.00 85.50 102 VAL A O 1
ATOM 822 N N . LYS A 1 103 ? -15.984 5.081 21.158 1.00 81.88 103 LYS A N 1
AT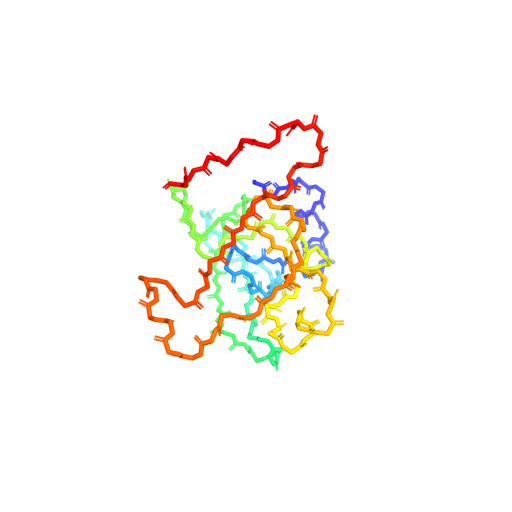OM 823 C CA . LYS A 1 103 ? -16.692 5.720 22.279 1.00 81.88 103 LYS A CA 1
ATOM 824 C C . LYS A 1 103 ? -17.376 4.707 23.197 1.00 81.88 103 LYS A C 1
ATOM 826 O O . LYS A 1 103 ? -17.382 4.891 24.407 1.00 81.88 103 LYS A O 1
ATOM 831 N N . PHE A 1 104 ? -17.998 3.677 22.625 1.00 77.62 104 PHE A N 1
ATOM 832 C CA . PHE A 1 104 ? -18.689 2.626 23.370 1.00 77.62 104 PHE A CA 1
ATOM 833 C C . PHE A 1 104 ? -18.842 1.362 22.518 1.00 77.62 104 PHE A C 1
ATOM 835 O O . PHE A 1 104 ? -18.819 1.424 21.288 1.00 77.62 104 PHE A O 1
ATOM 842 N N . LEU A 1 105 ? -19.011 0.221 23.187 1.00 77.38 105 LEU A N 1
ATOM 843 C CA . LEU A 1 105 ? -19.368 -1.050 22.566 1.00 77.38 105 LEU A CA 1
ATOM 844 C C . LEU A 1 105 ? -20.878 -1.257 22.651 1.00 77.38 105 LEU A C 1
ATOM 846 O O . LEU A 1 105 ? -21.477 -1.060 23.708 1.00 77.38 105 LEU A O 1
ATOM 850 N N . MET A 1 106 ? -21.485 -1.693 21.551 1.00 75.94 106 MET A N 1
ATOM 851 C CA . MET A 1 106 ? -22.883 -2.113 21.576 1.00 75.94 106 MET A CA 1
ATOM 852 C C . MET A 1 106 ? -23.032 -3.410 22.389 1.00 75.94 106 MET A C 1
ATOM 854 O O . MET A 1 106 ? -22.176 -4.295 22.279 1.00 75.94 106 MET A O 1
ATOM 858 N N . PRO A 1 107 ? -24.117 -3.569 23.170 1.00 79.69 107 PRO A N 1
ATOM 859 C CA . PRO A 1 107 ? -24.450 -4.849 23.788 1.00 79.69 107 PRO A CA 1
ATOM 860 C C . PRO A 1 107 ? -24.547 -5.962 22.736 1.00 79.69 107 PRO A C 1
ATOM 862 O O . PRO A 1 107 ? -25.040 -5.727 21.633 1.00 79.69 107 PRO A O 1
ATOM 865 N N . LYS A 1 108 ? -24.138 -7.192 23.083 1.00 77.25 108 LYS A N 1
ATOM 866 C CA . LYS A 1 108 ? -24.150 -8.358 22.166 1.00 77.25 108 LYS A CA 1
ATOM 867 C C . LYS A 1 108 ? -25.530 -8.665 21.573 1.00 77.25 108 LYS A C 1
ATOM 869 O O . LYS A 1 108 ? -25.635 -9.291 20.523 1.00 77.25 108 LYS A O 1
ATOM 874 N N . GLU A 1 109 ? -26.574 -8.254 22.278 1.00 81.00 109 GLU A N 1
ATOM 875 C CA . GLU A 1 109 ? -27.978 -8.435 21.913 1.00 81.00 109 GLU A CA 1
ATOM 876 C C . GLU A 1 109 ? -28.382 -7.555 20.722 1.00 81.00 109 GLU A C 1
ATOM 878 O O . GLU A 1 109 ? -29.342 -7.857 20.013 1.00 81.00 109 GLU A O 1
ATOM 883 N N . TYR A 1 110 ? -27.626 -6.485 20.463 1.00 74.00 110 TYR A N 1
ATOM 884 C CA . TYR A 1 110 ? -27.888 -5.561 19.375 1.00 74.00 110 TYR A CA 1
ATOM 885 C C . TYR A 1 110 ? -27.329 -6.109 18.056 1.00 74.00 110 TYR A C 1
ATOM 887 O O . TYR A 1 110 ? -26.131 -6.035 17.779 1.00 74.00 110 TYR A O 1
ATOM 895 N N . LYS A 1 111 ? -28.209 -6.660 17.215 1.00 66.62 111 LYS A N 1
ATOM 896 C CA . LYS A 1 111 ? -27.876 -7.127 15.861 1.00 66.62 111 LYS A CA 1
ATOM 897 C C . LYS A 1 111 ? -28.193 -6.038 14.838 1.00 66.62 111 LYS A C 1
ATOM 899 O O . LYS A 1 111 ? -29.276 -6.018 14.261 1.00 66.62 111 LYS A O 1
ATOM 904 N N . GLY A 1 112 ? -27.261 -5.109 14.642 1.00 65.31 112 GLY A N 1
ATOM 905 C CA . GLY A 1 112 ? -27.329 -4.168 13.521 1.00 65.31 112 GLY A CA 1
ATOM 906 C C . GLY A 1 112 ? -27.089 -4.868 12.178 1.00 65.31 112 GLY A C 1
ATOM 907 O O . GLY A 1 112 ? -26.574 -5.984 12.133 1.00 65.31 112 GLY A O 1
ATOM 908 N N . SER A 1 113 ? -27.403 -4.194 11.068 1.00 64.38 113 SER A N 1
ATOM 909 C CA . SER A 1 113 ? -27.054 -4.662 9.712 1.00 64.38 113 SER A CA 1
ATOM 910 C C . SER A 1 113 ? -25.539 -4.732 9.460 1.00 64.38 113 SER A C 1
ATOM 912 O O . SER A 1 113 ? -25.106 -5.347 8.491 1.00 64.38 113 SER A O 1
ATOM 914 N N . SER A 1 114 ? -24.742 -4.116 10.338 1.00 58.00 114 SER A N 1
ATOM 915 C CA . SER A 1 114 ? -23.281 -4.082 10.304 1.00 58.00 114 SER A CA 1
ATOM 916 C C . SER A 1 114 ? -22.723 -4.442 11.682 1.00 58.00 114 SER A C 1
ATOM 918 O O 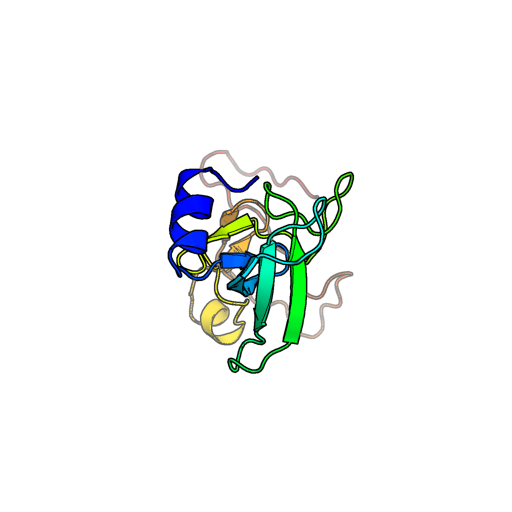. SER A 1 114 ? -23.307 -4.079 12.703 1.00 58.00 114 SER A O 1
ATOM 920 N N . SER A 1 115 ? -21.566 -5.107 11.725 1.00 57.34 115 SER A N 1
ATOM 921 C CA . SER A 1 115 ? -20.873 -5.464 12.975 1.00 57.34 115 SER A CA 1
ATOM 922 C C . SER A 1 115 ? -20.319 -4.253 13.738 1.00 57.34 115 SER A C 1
ATOM 924 O O . SER A 1 115 ? -20.002 -4.369 14.920 1.00 57.34 115 SER A O 1
ATOM 926 N N . ILE A 1 116 ? -20.193 -3.100 13.072 1.00 58.84 116 ILE A N 1
ATOM 927 C CA . ILE A 1 116 ? -19.684 -1.839 13.616 1.00 58.84 116 ILE A CA 1
ATOM 928 C C . ILE A 1 116 ? -20.509 -0.685 13.027 1.00 58.84 116 ILE A C 1
ATOM 930 O O . ILE A 1 116 ? -20.730 -0.633 11.816 1.00 58.84 116 ILE A O 1
ATOM 934 N N . ALA A 1 117 ? -20.931 0.252 13.880 1.00 61.12 117 ALA A N 1
ATOM 935 C CA . ALA A 1 117 ? -21.546 1.521 13.497 1.00 61.12 117 ALA A CA 1
ATOM 936 C C . ALA A 1 117 ? -20.776 2.675 14.158 1.00 61.12 117 ALA A C 1
ATOM 938 O O . ALA A 1 117 ? -20.359 2.565 15.310 1.00 61.12 117 ALA A O 1
ATOM 939 N N . GLY A 1 118 ? -20.570 3.772 13.427 1.00 61.94 118 GLY A N 1
ATOM 940 C CA . GLY A 1 118 ? -19.886 4.969 13.918 1.00 61.94 118 GLY A CA 1
ATOM 941 C C . GLY A 1 118 ? -20.717 6.224 13.669 1.00 61.94 118 GLY A C 1
ATOM 942 O O . GLY A 1 118 ? -21.557 6.247 12.773 1.00 61.94 118 GLY A O 1
ATOM 943 N N . CYS A 1 119 ? -20.478 7.276 14.449 1.00 60.97 119 CYS A N 1
ATOM 944 C CA . CYS A 1 119 ? -21.021 8.612 14.204 1.00 60.97 119 CYS A CA 1
ATOM 945 C C . CYS A 1 119 ? -19.883 9.637 14.221 1.00 60.97 119 CYS A C 1
ATOM 947 O O . CYS A 1 119 ? -18.893 9.462 14.935 1.00 60.97 119 CYS A O 1
ATOM 949 N N . VAL A 1 120 ? -20.016 10.698 13.426 1.00 59.34 120 VAL A N 1
ATOM 950 C CA . VAL A 1 120 ? -19.141 11.868 13.534 1.00 59.34 120 VAL A CA 1
ATOM 951 C C . VAL A 1 120 ? -19.631 12.680 14.725 1.00 59.34 120 VAL A C 1
ATOM 953 O O . VAL A 1 120 ? -20.797 13.066 14.773 1.00 59.34 120 VAL A O 1
ATOM 956 N N . ILE A 1 121 ? -18.754 12.918 15.697 1.00 59.28 121 ILE A N 1
ATOM 957 C CA . ILE A 1 121 ? -19.032 13.849 16.789 1.00 59.28 121 ILE A CA 1
ATOM 958 C C . ILE A 1 121 ? -18.417 15.177 16.371 1.00 59.28 121 ILE A C 1
ATOM 960 O O . ILE A 1 121 ? -17.213 15.374 16.511 1.00 59.28 121 ILE A O 1
ATOM 964 N N . ASP A 1 122 ? -19.240 16.045 15.792 1.00 57.16 122 ASP A N 1
ATOM 965 C CA . ASP A 1 122 ? -18.848 17.411 15.468 1.00 57.16 122 ASP A CA 1
ATOM 966 C C . ASP A 1 122 ? -19.176 18.301 16.676 1.00 57.16 122 ASP A C 1
ATOM 968 O O . ASP A 1 122 ? -20.342 18.441 17.054 1.00 57.16 122 ASP A O 1
ATOM 972 N N . PHE A 1 123 ? -18.153 18.840 17.343 1.00 53.88 123 PHE A N 1
ATOM 973 C CA . PHE A 1 123 ? -18.347 19.691 18.524 1.00 53.88 123 PHE A CA 1
ATOM 974 C C . PHE A 1 123 ? -18.751 21.128 18.155 1.00 53.88 123 PHE A C 1
ATOM 976 O O . PHE A 1 123 ? -19.158 21.881 19.039 1.00 53.88 123 PHE A O 1
ATOM 983 N N . ASP A 1 124 ? -18.723 21.489 16.865 1.00 54.38 124 ASP A N 1
ATOM 984 C CA . ASP A 1 124 ? -18.839 22.886 16.437 1.00 54.38 124 ASP A CA 1
ATOM 985 C C . ASP A 1 124 ? -20.220 23.325 15.945 1.00 54.38 124 ASP A C 1
ATOM 987 O O . ASP A 1 124 ? -20.419 24.508 15.658 1.00 54.38 124 ASP A O 1
ATOM 991 N N . LYS A 1 125 ? -21.235 22.454 15.903 1.00 44.66 125 LYS A N 1
ATOM 992 C CA . LYS A 1 125 ? -22.608 22.901 15.617 1.00 44.66 125 LYS A CA 1
ATOM 993 C C . LYS A 1 125 ? -23.625 22.166 16.465 1.00 44.66 125 LYS A C 1
ATOM 995 O O . LYS A 1 125 ? -23.748 20.950 16.402 1.00 44.66 125 LYS A O 1
ATOM 1000 N N . LYS A 1 126 ? -24.381 22.958 17.231 1.00 45.78 126 LYS A N 1
ATOM 1001 C CA . LYS A 1 126 ? -25.636 22.612 17.912 1.00 45.78 126 LYS A CA 1
ATOM 1002 C C . LYS A 1 126 ? -26.330 21.390 17.284 1.00 45.78 126 LYS A C 1
ATOM 1004 O O . LYS A 1 126 ? -27.045 21.520 16.299 1.00 45.78 126 LYS A O 1
ATOM 1009 N N . GLY A 1 127 ? -26.109 20.227 17.894 1.00 43.38 127 GLY A N 1
ATOM 1010 C CA . GLY A 1 127 ? -27.078 19.146 18.073 1.00 43.38 127 GLY A CA 1
ATOM 1011 C C . GLY A 1 127 ? -27.912 18.680 16.879 1.00 43.38 127 GLY A C 1
ATOM 1012 O O . GLY A 1 127 ? -29.088 18.393 17.087 1.00 43.38 127 GLY A O 1
ATOM 1013 N N . HIS A 1 128 ? -27.354 18.539 15.676 1.00 42.81 128 HIS A N 1
ATOM 1014 C CA . HIS A 1 128 ? -28.083 17.888 14.583 1.00 42.81 128 HIS A CA 1
ATOM 1015 C C . HIS A 1 128 ? -27.342 16.664 14.044 1.00 42.81 128 HIS A C 1
ATOM 1017 O O . HIS A 1 128 ? -26.278 16.762 13.440 1.00 42.81 128 HIS A O 1
ATOM 1023 N N . TYR A 1 129 ? -27.946 15.498 14.286 1.00 46.81 129 TYR A N 1
ATOM 1024 C CA . TYR A 1 129 ? -27.565 14.216 13.705 1.00 46.81 129 TYR A CA 1
ATOM 1025 C C . TYR A 1 129 ? -27.996 14.166 12.235 1.00 46.81 129 TYR A C 1
ATOM 1027 O O . TYR A 1 129 ? -29.167 14.394 11.933 1.00 46.81 129 TYR A O 1
ATOM 1035 N N . ALA A 1 130 ? -27.076 13.807 11.341 1.00 31.45 130 ALA A N 1
ATOM 1036 C CA . ALA A 1 130 ? -27.402 13.344 9.996 1.00 31.45 130 ALA A CA 1
ATOM 1037 C C . ALA A 1 130 ? -27.103 11.834 9.918 1.00 31.45 130 ALA A C 1
ATOM 1039 O O . ALA A 1 130 ? -25.973 11.439 10.226 1.00 31.45 130 ALA A O 1
ATOM 1040 N N . PRO A 1 131 ? -28.081 10.977 9.574 1.00 36.94 131 PRO A N 1
ATOM 1041 C CA . PRO A 1 131 ? -27.819 9.571 9.298 1.00 36.94 131 PRO A CA 1
ATOM 1042 C C . PRO A 1 131 ? -27.168 9.406 7.913 1.00 36.94 131 PRO A C 1
ATOM 1044 O O . PRO A 1 131 ? -27.353 10.249 7.034 1.00 36.94 131 PRO A O 1
ATOM 1047 N N . PHE A 1 132 ? -26.388 8.333 7.763 1.00 41.69 132 PHE A N 1
ATOM 1048 C CA . PHE A 1 132 ? -25.849 7.863 6.482 1.00 41.69 132 PHE A CA 1
ATOM 1049 C C . PHE A 1 132 ? -26.946 7.275 5.594 1.00 41.69 132 PHE A C 1
ATOM 1051 O O . PHE A 1 132 ? -27.861 6.629 6.159 1.00 41.69 132 PHE A O 1
#

Secondary structure (DSSP, 8-state):
---HHHHHHHHTTPEEEETTS-EEEEEEE-S-SSS-EEEEEE-TTS-EEEEEEE-TTS-SSSSS--TT-EEEEGGGPPPPP-HHHHHTT--EE-TTS-EE----PPPTT---SSS-------SSSTT-----

Organism: Glaesserella parasuis (NCBI:txid738)

Radius of gyration: 19.38 Å; chains: 1; bounding box: 45×37×47 Å